Protein AF-A0A815R9X2-F1 (afdb_monomer_lite)

Secondary structure (DSSP, 8-state):
---TT-TTSIIIIIIIHHHHHHHHTGGG-S-HHHHHHHHHHHHHHHHHHHHHSSS--HHHHHHHHHHTHHHHHHS-STT-TTSSGGGS-HHHHHHHHHHHGGGTT-HHHHHHHHHHHHHHHHHHHHHHHHHHHHHHHHHHHHH----

Sequence (147 aa):
MRTRCGSNGYVTNFAHKYCEKYLAGRSSFYDTKWQNGVRVCLQRTMLSKLRTVNQPTCQQIRDWGFGSHFGCYMRPIPNSPEVNFCRLKGADIAEIGWMAKGAVFEKEVWSQFAKMIKECAGQYLQDVQQDFVQFLKKTMNSLNWPW

pLDDT: mean 89.54, std 9.46, range [47.03, 98.12]

Organism: Adineta ricciae (NCBI:txid249248)

Foldseek 3Di:
DDAPQPCPFCVNPPVVLLLVLLVVCCVQFPPSVLSVLLNVQLVVQLVVVPVPDDRDDSVVSNCSNLVSNLVCQCPSDPPCNCRHVLNGDPSNLVVLVVSCVVVPVVVSSVVSNVVRCVVNVVSVVVVVVVVVVVVVVVVVVVVPDDD

Structure (mmCIF, N/CA/C/O backbone):
data_AF-A0A815R9X2-F1
#
_entry.id   AF-A0A815R9X2-F1
#
loop_
_atom_site.group_PDB
_atom_site.id
_atom_site.type_symbol
_atom_site.label_atom_id
_atom_site.label_alt_id
_atom_site.label_comp_id
_atom_site.label_asym_id
_atom_site.label_entity_id
_atom_site.label_seq_id
_atom_site.pdbx_PDB_ins_code
_atom_site.Cartn_x
_atom_site.Cartn_y
_atom_site.Cartn_z
_atom_site.occupancy
_atom_site.B_iso_or_equiv
_atom_site.auth_seq_id
_atom_site.auth_comp_id
_atom_site.auth_asym_id
_atom_site.auth_atom_id
_atom_site.pdbx_PDB_model_num
ATOM 1 N N . MET A 1 1 ? -12.166 -11.587 10.118 1.00 47.19 1 MET A N 1
ATOM 2 C CA . MET A 1 1 ? -12.097 -10.717 11.318 1.00 47.19 1 MET A CA 1
ATOM 3 C C . MET A 1 1 ? -13.499 -10.197 11.609 1.00 47.19 1 MET A C 1
ATOM 5 O O . MET A 1 1 ? -14.020 -9.461 10.786 1.00 47.19 1 MET A O 1
ATOM 9 N N . ARG A 1 2 ? -14.128 -10.584 12.727 1.00 52.72 2 ARG A N 1
ATOM 10 C CA . ARG A 1 2 ? -15.355 -9.924 13.211 1.00 52.72 2 ARG A CA 1
ATOM 11 C C . ARG A 1 2 ? -14.927 -8.712 14.039 1.00 52.72 2 ARG A C 1
ATOM 13 O O . ARG A 1 2 ? -14.255 -8.889 15.048 1.00 52.72 2 ARG A O 1
ATOM 20 N N . THR A 1 3 ? -15.259 -7.501 13.601 1.00 62.38 3 THR A N 1
ATOM 21 C CA . THR A 1 3 ? -15.041 -6.270 14.379 1.00 62.38 3 THR A CA 1
ATOM 22 C C . THR A 1 3 ? -16.379 -5.761 14.910 1.00 62.38 3 THR A C 1
ATOM 24 O O . THR A 1 3 ? -17.422 -6.013 14.310 1.00 62.38 3 THR A O 1
ATOM 27 N N . ARG A 1 4 ? -16.373 -5.039 16.039 1.00 75.00 4 ARG A N 1
ATOM 28 C CA . ARG A 1 4 ? -17.594 -4.463 16.643 1.00 75.00 4 ARG A CA 1
ATOM 29 C C . ARG A 1 4 ? -18.173 -3.272 15.857 1.00 75.00 4 ARG A C 1
ATOM 31 O O . ARG A 1 4 ? -19.171 -2.704 16.269 1.00 75.00 4 ARG A O 1
ATOM 38 N N . CYS A 1 5 ? -17.571 -2.903 14.727 1.00 82.62 5 CYS A N 1
ATOM 39 C CA . CYS A 1 5 ? -17.879 -1.676 13.988 1.00 82.62 5 CYS A CA 1
ATOM 40 C C . CYS A 1 5 ? -19.003 -1.793 12.959 1.00 82.62 5 CYS A C 1
ATOM 42 O O . CYS A 1 5 ? -19.188 -0.889 12.146 1.00 82.62 5 CYS A O 1
ATOM 44 N N . GLY A 1 6 ? -19.742 -2.903 12.986 1.00 78.31 6 GLY A N 1
ATOM 45 C CA . GLY A 1 6 ? -20.849 -3.152 12.070 1.00 78.31 6 GLY A CA 1
ATOM 46 C C . GLY A 1 6 ? -20.423 -3.215 10.600 1.00 78.31 6 GLY A C 1
ATOM 47 O O . GLY A 1 6 ? -19.241 -3.355 10.263 1.00 78.31 6 GLY A O 1
ATOM 48 N N . SER A 1 7 ? -21.412 -3.121 9.712 1.00 79.00 7 SER A N 1
ATOM 49 C CA . SER A 1 7 ? -21.232 -3.177 8.256 1.00 79.00 7 SER A CA 1
ATOM 50 C C . SER A 1 7 ? -20.463 -1.981 7.695 1.00 79.00 7 SER A C 1
ATOM 52 O O . SER A 1 7 ? -19.753 -2.148 6.713 1.00 79.00 7 SER A O 1
ATOM 54 N N . ASN A 1 8 ? -20.540 -0.812 8.340 1.00 79.25 8 ASN A N 1
ATOM 55 C CA . ASN A 1 8 ? -19.872 0.422 7.904 1.00 79.25 8 ASN A CA 1
ATOM 56 C C . ASN A 1 8 ? -18.449 0.581 8.469 1.00 79.25 8 ASN A C 1
ATOM 58 O O . ASN A 1 8 ? -17.770 1.566 8.186 1.00 79.25 8 ASN A O 1
ATOM 62 N N . GLY A 1 9 ? -17.984 -0.372 9.280 1.00 85.88 9 GLY A N 1
ATOM 63 C CA . GLY A 1 9 ? -16.658 -0.324 9.882 1.00 85.88 9 GLY A CA 1
ATOM 64 C C . GLY A 1 9 ? -15.535 -0.427 8.850 1.00 85.88 9 GLY A C 1
ATOM 65 O O . GLY A 1 9 ? -15.654 -1.146 7.858 1.00 85.88 9 GLY A O 1
ATOM 66 N N . TYR A 1 10 ? -14.401 0.220 9.137 1.00 90.50 10 TYR A N 1
ATOM 67 C CA . TYR A 1 10 ? -13.213 0.223 8.273 1.00 90.50 10 TYR A CA 1
ATOM 68 C C . TYR A 1 10 ? -12.815 -1.181 7.790 1.00 90.50 10 TYR A C 1
ATOM 70 O O . TYR A 1 10 ? -12.589 -1.389 6.603 1.00 90.50 10 TYR A O 1
ATOM 78 N N . VAL A 1 11 ? -12.760 -2.169 8.689 1.00 88.38 11 VAL A N 1
ATOM 79 C CA . VAL A 1 11 ? -12.328 -3.528 8.320 1.00 88.38 11 VAL A CA 1
ATOM 80 C C . VAL A 1 11 ? -13.299 -4.185 7.338 1.00 88.38 11 VAL A C 1
ATOM 82 O O . VAL A 1 11 ? -12.858 -4.790 6.365 1.00 88.38 11 VAL A O 1
ATOM 85 N N . THR A 1 12 ? -14.603 -4.056 7.581 1.00 84.25 12 THR A N 1
ATOM 86 C CA . THR A 1 12 ? -15.644 -4.752 6.817 1.00 84.25 12 THR A CA 1
ATOM 87 C C . THR A 1 12 ? -15.928 -4.058 5.485 1.00 84.25 12 THR A C 1
ATOM 89 O O . THR A 1 12 ? -15.925 -4.711 4.446 1.00 84.25 12 THR A O 1
ATOM 92 N N . ASN A 1 13 ? -16.128 -2.737 5.498 1.00 86.38 13 ASN A N 1
ATOM 93 C CA . ASN A 1 13 ? -16.563 -1.979 4.321 1.00 86.38 13 ASN A CA 1
ATOM 94 C C . ASN A 1 13 ? -15.403 -1.565 3.406 1.00 86.38 13 ASN A C 1
ATOM 96 O O . ASN A 1 13 ? -15.548 -1.489 2.186 1.00 86.38 13 ASN A O 1
ATOM 100 N N . PHE A 1 14 ? -14.240 -1.285 4.001 1.00 90.62 14 PHE A N 1
ATOM 101 C CA . PHE A 1 14 ? -13.084 -0.774 3.277 1.00 90.62 14 PHE A CA 1
ATOM 102 C C . PHE A 1 14 ? -12.009 -1.854 3.125 1.00 90.62 14 PHE A C 1
ATOM 104 O O . PHE A 1 14 ? -11.796 -2.369 2.028 1.00 90.62 14 PHE A O 1
ATOM 111 N N . ALA A 1 15 ? -11.352 -2.250 4.216 1.00 91.19 15 ALA A N 1
ATOM 112 C CA . ALA A 1 15 ? -10.151 -3.080 4.148 1.00 91.19 15 ALA A CA 1
ATOM 113 C C . ALA A 1 15 ? -10.405 -4.437 3.477 1.00 91.19 15 ALA A C 1
ATOM 115 O O . ALA A 1 15 ? -9.615 -4.845 2.632 1.00 91.19 15 ALA A O 1
ATOM 116 N N . HIS A 1 16 ? -11.507 -5.120 3.807 1.00 90.88 16 HIS A N 1
ATOM 117 C CA . HIS A 1 16 ? -11.849 -6.400 3.189 1.00 90.88 16 HIS A CA 1
ATOM 118 C C . HIS A 1 16 ? -12.149 -6.247 1.693 1.00 90.88 16 HIS A C 1
ATOM 120 O O . HIS A 1 16 ? -11.510 -6.910 0.881 1.00 90.88 16 HIS A O 1
ATOM 126 N N . LYS A 1 17 ? -13.024 -5.304 1.318 1.00 91.00 17 LYS A N 1
ATOM 127 C CA . LYS A 1 17 ? -13.356 -4.996 -0.084 1.00 91.00 17 LYS A CA 1
ATOM 128 C C . LYS A 1 17 ? -12.108 -4.764 -0.938 1.00 91.00 17 LYS A C 1
ATOM 130 O O . LYS A 1 17 ? -11.999 -5.312 -2.032 1.00 91.00 17 LYS A O 1
ATOM 135 N N . TYR A 1 18 ? -11.171 -3.943 -0.462 1.00 91.75 18 TYR A N 1
ATOM 136 C CA . TYR A 1 18 ? -9.943 -3.667 -1.208 1.00 91.75 18 TYR A CA 1
ATOM 137 C C . TYR A 1 18 ? -8.955 -4.832 -1.151 1.00 91.75 18 TYR A C 1
ATOM 139 O O . TYR A 1 18 ? -8.330 -5.120 -2.163 1.00 91.75 18 TYR A O 1
ATOM 147 N N . CYS A 1 19 ? -8.865 -5.564 -0.039 1.00 92.88 19 CYS A N 1
ATOM 148 C CA . CYS A 1 19 ? -8.063 -6.786 0.035 1.00 92.88 19 CYS A CA 1
ATOM 149 C C . CYS A 1 19 ? -8.465 -7.793 -1.054 1.00 92.88 19 CYS A C 1
ATOM 151 O O . CYS A 1 19 ? -7.590 -8.287 -1.763 1.00 92.88 19 CYS A O 1
ATOM 153 N N . GLU A 1 20 ? -9.765 -8.036 -1.239 1.00 93.38 20 GLU A N 1
ATOM 154 C CA . GLU A 1 20 ? -10.266 -8.935 -2.287 1.00 93.38 20 GLU A CA 1
ATOM 155 C C . GLU A 1 20 ? -9.953 -8.414 -3.695 1.00 93.38 20 GLU A C 1
ATOM 157 O O . GLU A 1 20 ? -9.499 -9.175 -4.544 1.00 93.38 20 GLU A O 1
ATOM 162 N N . LYS A 1 21 ? -10.095 -7.104 -3.942 1.00 92.06 21 LYS A N 1
ATOM 163 C CA . LYS A 1 21 ? -9.700 -6.501 -5.228 1.00 92.06 21 LYS A CA 1
ATOM 164 C C . LYS A 1 21 ? -8.218 -6.705 -5.539 1.00 92.06 21 LYS A C 1
ATOM 166 O O . LYS A 1 21 ? -7.878 -7.102 -6.649 1.00 92.06 21 LYS A O 1
ATOM 171 N N . TYR A 1 22 ? -7.351 -6.456 -4.559 1.00 91.31 22 TYR A N 1
ATOM 172 C CA . TYR A 1 22 ? -5.912 -6.660 -4.711 1.00 91.31 22 TYR A CA 1
ATOM 173 C C . TYR A 1 22 ? -5.570 -8.139 -4.922 1.00 91.31 22 TYR A C 1
ATOM 175 O O . TYR A 1 22 ? -4.665 -8.445 -5.692 1.00 91.31 22 TYR A O 1
ATOM 183 N N . LEU A 1 23 ? -6.273 -9.065 -4.265 1.00 93.62 23 LEU A N 1
ATOM 184 C CA . LEU A 1 23 ? -6.103 -10.502 -4.497 1.00 93.62 23 LEU A CA 1
ATOM 185 C C . LEU A 1 23 ? -6.529 -10.902 -5.914 1.00 93.62 23 LEU A C 1
ATOM 187 O O . LEU A 1 23 ? -5.771 -11.593 -6.593 1.00 93.62 23 LEU A O 1
ATOM 191 N N . ALA A 1 24 ? -7.692 -10.433 -6.367 1.00 94.00 24 ALA A N 1
ATOM 192 C CA . ALA A 1 24 ? -8.230 -10.737 -7.690 1.00 94.00 24 ALA A CA 1
ATOM 193 C C . ALA A 1 24 ? -7.348 -10.186 -8.821 1.00 94.00 24 ALA A C 1
ATOM 195 O O . ALA A 1 24 ? -7.098 -10.882 -9.798 1.00 94.00 24 ALA A O 1
ATOM 196 N N . GLY A 1 25 ? -6.826 -8.967 -8.671 1.00 92.00 25 GLY A N 1
ATOM 197 C CA . GLY A 1 25 ? -5.898 -8.370 -9.631 1.00 92.00 25 GLY A CA 1
ATOM 198 C C . GLY A 1 25 ? -4.428 -8.652 -9.327 1.00 92.00 25 GLY A C 1
ATOM 199 O O . GLY A 1 25 ? -3.561 -7.926 -9.780 1.00 92.00 25 GLY A O 1
ATOM 200 N N . ARG A 1 26 ? -4.084 -9.681 -8.546 1.00 92.94 26 ARG A N 1
ATOM 201 C CA . ARG A 1 26 ? -2.671 -9.951 -8.226 1.00 92.94 26 ARG A CA 1
ATOM 202 C C . ARG A 1 26 ? -1.812 -10.163 -9.480 1.00 92.94 26 ARG A C 1
ATOM 204 O O . ARG A 1 26 ? -0.644 -9.796 -9.469 1.00 92.94 26 ARG A O 1
ATOM 211 N N . SER A 1 27 ? -2.369 -10.766 -10.528 1.00 93.81 27 SER A N 1
ATOM 212 C CA . SER A 1 27 ? -1.653 -11.073 -11.770 1.00 93.81 27 SER A CA 1
ATOM 213 C C . SER A 1 27 ? -1.430 -9.869 -12.690 1.00 93.81 27 SER A C 1
ATOM 215 O O . SER A 1 27 ? -0.653 -10.000 -13.628 1.00 93.81 27 SER A O 1
ATOM 217 N N . SER A 1 28 ? -2.086 -8.723 -12.458 1.00 93.56 28 SER A N 1
ATOM 218 C CA . SER A 1 28 ? -1.830 -7.493 -13.228 1.00 93.56 28 SER A CA 1
ATOM 219 C C . SER A 1 28 ? -0.599 -6.727 -12.737 1.00 93.56 28 SER A C 1
ATOM 221 O O . SER A 1 28 ? -0.114 -5.850 -13.446 1.00 93.56 28 SER A O 1
ATOM 223 N N . PHE A 1 29 ? -0.060 -7.082 -11.566 1.00 95.50 29 PHE A N 1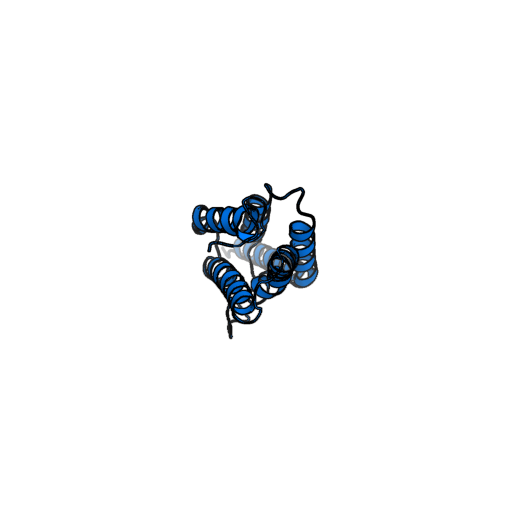
ATOM 224 C CA . PHE A 1 29 ? 1.160 -6.483 -11.033 1.00 95.50 29 PHE A CA 1
ATOM 225 C C . PHE A 1 29 ? 2.411 -7.145 -11.607 1.00 95.50 29 PHE A C 1
ATOM 227 O O . PHE A 1 29 ? 2.576 -8.365 -11.525 1.00 95.50 29 PHE A O 1
ATOM 234 N N . TYR A 1 30 ? 3.348 -6.325 -12.076 1.00 95.69 30 TYR A N 1
ATOM 235 C CA . TYR A 1 30 ? 4.715 -6.749 -12.351 1.00 95.69 30 TYR A CA 1
ATOM 236 C C . TYR A 1 30 ? 5.454 -7.061 -11.044 1.00 95.69 30 TYR A C 1
ATOM 238 O O . TYR A 1 30 ? 6.101 -8.104 -10.941 1.00 95.69 30 TYR A O 1
ATOM 246 N N . ASP A 1 31 ? 5.329 -6.206 -10.022 1.00 96.25 31 ASP A N 1
ATOM 247 C CA . ASP A 1 31 ? 5.921 -6.436 -8.701 1.00 96.25 31 ASP A CA 1
ATOM 248 C C . ASP A 1 31 ? 4.937 -7.110 -7.728 1.00 96.25 31 ASP A C 1
ATOM 250 O O . ASP A 1 31 ? 4.396 -6.530 -6.777 1.00 96.25 31 ASP A O 1
ATOM 254 N N . THR A 1 32 ? 4.712 -8.406 -7.952 1.00 96.44 32 THR A N 1
ATOM 255 C CA . THR A 1 32 ? 3.871 -9.207 -7.050 1.00 96.44 32 THR A CA 1
ATOM 256 C C . THR A 1 32 ? 4.492 -9.390 -5.659 1.00 96.44 32 THR A C 1
ATOM 258 O O . THR A 1 32 ? 3.759 -9.655 -4.699 1.00 96.44 32 THR A O 1
ATOM 261 N N . LYS A 1 33 ? 5.819 -9.246 -5.504 1.00 97.00 33 LYS A N 1
ATOM 262 C CA . LYS A 1 33 ? 6.501 -9.332 -4.200 1.00 97.00 33 LYS A CA 1
ATOM 263 C C . LYS A 1 33 ? 6.116 -8.130 -3.341 1.00 97.00 33 LYS A C 1
ATOM 265 O O . LYS A 1 33 ? 5.683 -8.322 -2.202 1.00 97.00 33 LYS A O 1
ATOM 270 N N . TRP A 1 34 ? 6.192 -6.924 -3.903 1.00 97.75 34 TRP A N 1
ATOM 271 C CA . TRP A 1 34 ? 5.746 -5.693 -3.259 1.00 97.75 34 TRP A CA 1
ATOM 272 C C . TRP A 1 34 ? 4.268 -5.771 -2.874 1.00 97.75 34 TRP A C 1
ATOM 274 O O . TRP A 1 34 ? 3.937 -5.597 -1.701 1.00 97.75 34 TRP A O 1
ATOM 284 N N . GLN A 1 35 ? 3.388 -6.143 -3.809 1.00 96.75 35 GLN A N 1
ATOM 285 C CA . GLN A 1 35 ? 1.943 -6.210 -3.558 1.00 96.75 35 GLN A CA 1
ATOM 286 C C . GLN A 1 35 ? 1.590 -7.151 -2.395 1.00 96.75 35 GLN A C 1
ATOM 288 O O . GLN A 1 35 ? 0.810 -6.797 -1.502 1.00 96.75 35 GLN A O 1
ATOM 293 N N . ASN A 1 36 ? 2.194 -8.344 -2.368 1.00 96.56 36 ASN A N 1
ATOM 294 C CA . ASN A 1 36 ? 1.957 -9.306 -1.294 1.00 96.56 36 ASN A CA 1
ATOM 295 C C . ASN A 1 36 ? 2.539 -8.810 0.033 1.00 96.56 36 ASN A C 1
ATOM 297 O O . ASN A 1 36 ? 1.897 -8.960 1.076 1.00 96.56 36 ASN A O 1
ATOM 301 N N . GLY A 1 37 ? 3.723 -8.195 -0.009 1.00 97.75 37 GLY A N 1
ATOM 302 C CA . GLY A 1 37 ? 4.355 -7.582 1.152 1.00 97.75 37 GLY A CA 1
ATOM 303 C C . GLY A 1 37 ? 3.476 -6.500 1.779 1.00 97.75 37 GLY A C 1
ATOM 304 O O . GLY A 1 37 ? 3.233 -6.537 2.984 1.00 97.75 37 GLY A O 1
ATOM 305 N N . VAL A 1 38 ? 2.917 -5.596 0.969 1.00 97.19 38 VAL A N 1
ATOM 306 C CA . VAL A 1 38 ? 1.993 -4.546 1.426 1.00 97.19 38 VAL A CA 1
ATOM 307 C C . VAL A 1 38 ? 0.782 -5.157 2.121 1.00 97.19 38 VAL A C 1
ATOM 309 O O . VAL A 1 38 ? 0.466 -4.777 3.250 1.00 97.19 38 VAL A O 1
ATOM 312 N N . ARG A 1 39 ? 0.126 -6.141 1.488 1.00 96.06 39 ARG A N 1
ATOM 313 C CA . ARG A 1 39 ? -1.060 -6.802 2.058 1.00 96.06 39 ARG A CA 1
ATOM 314 C C . ARG A 1 39 ? -0.755 -7.410 3.426 1.00 96.06 39 ARG A C 1
ATOM 316 O O . ARG A 1 39 ? -1.497 -7.184 4.382 1.00 96.06 39 ARG A O 1
ATOM 323 N N . VAL A 1 40 ? 0.349 -8.147 3.531 1.00 96.56 40 VAL A N 1
ATOM 324 C CA . VAL A 1 40 ? 0.772 -8.779 4.788 1.00 96.56 40 VAL A CA 1
ATOM 325 C C . VAL A 1 40 ? 1.144 -7.730 5.839 1.00 96.56 40 VAL A C 1
ATOM 327 O O . VAL A 1 40 ? 0.739 -7.864 6.994 1.00 96.56 40 VAL A O 1
ATOM 330 N N . CYS A 1 41 ? 1.865 -6.672 5.463 1.00 98.12 41 CYS A N 1
ATOM 331 C CA . CYS A 1 41 ? 2.236 -5.583 6.367 1.00 98.12 41 CYS A CA 1
ATOM 332 C C . CYS A 1 41 ? 1.005 -4.889 6.968 1.00 98.12 41 CYS A C 1
ATOM 334 O O . CYS A 1 41 ? 0.929 -4.721 8.190 1.00 98.12 41 CYS A O 1
ATOM 336 N N . LEU A 1 42 ? 0.012 -4.550 6.138 1.00 96.38 42 LEU A N 1
ATOM 337 C CA . LEU A 1 42 ? -1.232 -3.911 6.579 1.00 96.38 42 LEU A CA 1
ATOM 338 C C . LEU A 1 42 ? -1.995 -4.807 7.564 1.00 96.38 42 LEU A C 1
ATOM 340 O O . LEU A 1 42 ? -2.399 -4.363 8.641 1.00 96.38 42 LEU A O 1
ATOM 344 N N . GLN A 1 43 ? -2.140 -6.095 7.231 1.00 94.81 43 GLN A N 1
ATOM 345 C CA . GLN A 1 43 ? -2.809 -7.076 8.089 1.00 94.81 43 GLN A CA 1
ATOM 346 C C . GLN A 1 43 ? -2.094 -7.244 9.435 1.00 94.81 43 GLN A C 1
ATOM 348 O O . GLN A 1 43 ? -2.743 -7.235 10.482 1.00 94.81 43 GLN A O 1
ATOM 353 N N . ARG A 1 44 ? -0.760 -7.362 9.428 1.00 96.00 44 ARG A N 1
ATOM 354 C CA . ARG A 1 44 ? 0.050 -7.505 10.648 1.00 96.00 44 ARG A CA 1
ATOM 355 C C . ARG A 1 44 ? -0.007 -6.259 11.523 1.00 96.00 44 ARG A C 1
ATOM 357 O O . ARG A 1 44 ? -0.167 -6.392 12.733 1.00 96.00 44 ARG A O 1
ATOM 364 N N . THR A 1 45 ? 0.075 -5.072 10.925 1.00 94.88 45 THR A N 1
ATOM 365 C CA . THR A 1 45 ? -0.020 -3.801 11.657 1.00 94.88 45 THR A CA 1
ATOM 366 C C . THR A 1 45 ? -1.364 -3.684 12.367 1.00 94.88 45 THR A C 1
ATOM 368 O O . THR A 1 45 ? -1.406 -3.410 13.567 1.00 94.88 45 THR A O 1
ATOM 371 N N . MET A 1 46 ? -2.460 -3.985 11.663 1.00 92.94 46 MET A N 1
ATOM 372 C CA . MET A 1 46 ? -3.799 -3.993 12.253 1.00 92.94 46 MET A CA 1
ATOM 373 C C . MET A 1 46 ? -3.927 -5.034 13.372 1.00 92.94 46 MET A C 1
ATOM 375 O O . MET A 1 46 ? -4.388 -4.720 14.467 1.00 92.94 46 MET A O 1
ATOM 379 N N . LEU A 1 47 ? -3.490 -6.272 13.122 1.00 92.56 47 LEU A N 1
ATOM 380 C CA . LEU A 1 47 ? -3.566 -7.355 14.104 1.00 92.56 47 LEU A CA 1
ATOM 381 C C . LEU A 1 47 ? -2.762 -7.041 15.371 1.00 92.56 47 LEU A C 1
ATOM 383 O O . LEU A 1 47 ? -3.220 -7.349 16.467 1.00 92.56 47 LEU A O 1
ATOM 387 N N . SER A 1 48 ? -1.593 -6.413 15.227 1.00 94.19 48 SER A N 1
ATOM 388 C CA . SER A 1 48 ? -0.777 -5.955 16.353 1.00 94.19 48 SER A CA 1
ATOM 389 C C . SER A 1 48 ? -1.558 -4.976 17.235 1.00 94.19 48 SER A C 1
ATOM 391 O O . SER A 1 48 ? -1.704 -5.216 18.431 1.00 94.19 48 SER A O 1
ATOM 393 N N . LYS A 1 49 ? -2.171 -3.941 16.643 1.00 93.44 49 LYS A N 1
ATOM 394 C CA . LYS A 1 49 ? -2.971 -2.954 17.387 1.00 93.44 49 LYS A CA 1
ATOM 395 C C . LYS A 1 49 ? -4.195 -3.564 18.071 1.00 93.44 49 LYS A C 1
ATOM 397 O O . LYS A 1 49 ? -4.469 -3.257 19.227 1.00 93.44 49 LYS A O 1
ATOM 402 N N . LEU A 1 50 ? -4.903 -4.460 17.384 1.00 89.81 50 LEU A N 1
ATOM 403 C CA . LEU A 1 50 ? -6.081 -5.138 17.934 1.00 89.81 50 LEU A CA 1
ATOM 404 C C . LEU A 1 50 ? -5.751 -6.088 19.096 1.00 89.81 50 LEU A C 1
ATOM 406 O O . LEU A 1 50 ? -6.637 -6.400 19.884 1.00 89.81 50 LEU A O 1
ATOM 410 N N . ARG A 1 51 ? -4.505 -6.568 19.197 1.00 90.94 51 ARG A N 1
ATOM 411 C CA . ARG A 1 51 ? -4.052 -7.418 20.308 1.00 90.94 51 ARG A CA 1
ATOM 412 C C . ARG A 1 51 ? -3.612 -6.618 21.528 1.00 90.94 51 ARG A C 1
ATOM 414 O O . ARG A 1 51 ? -3.717 -7.127 22.636 1.00 90.94 51 ARG A O 1
ATOM 421 N N . THR A 1 52 ? -3.093 -5.408 21.331 1.00 91.25 52 THR A N 1
ATOM 422 C CA . THR A 1 52 ? -2.540 -4.596 22.425 1.00 91.25 52 THR A CA 1
ATOM 423 C C . THR A 1 52 ? -3.555 -3.653 23.053 1.00 91.25 52 THR A C 1
ATOM 425 O O . THR A 1 52 ? -3.377 -3.247 24.197 1.00 91.25 52 THR A O 1
ATOM 428 N N . VAL A 1 53 ? -4.615 -3.293 22.330 1.00 90.06 53 VAL A N 1
ATOM 429 C CA . VAL A 1 53 ? -5.646 -2.378 22.823 1.00 90.06 53 VAL A CA 1
ATOM 430 C C . VAL A 1 53 ? -6.925 -3.152 23.097 1.00 90.06 53 VAL A C 1
ATOM 432 O O . VAL A 1 53 ? -7.505 -3.755 22.195 1.00 90.06 53 VAL A O 1
ATOM 435 N N . ASN A 1 54 ? -7.387 -3.109 24.345 1.00 87.69 54 ASN A N 1
ATOM 436 C CA . ASN A 1 54 ? -8.655 -3.715 24.724 1.00 87.69 54 ASN A CA 1
ATOM 437 C C . ASN A 1 54 ? -9.825 -2.857 24.212 1.00 87.69 54 ASN A C 1
ATOM 439 O O . ASN A 1 54 ? -9.867 -1.659 24.466 1.00 87.69 54 ASN A O 1
ATOM 443 N N . GLN A 1 55 ? -10.773 -3.481 23.507 1.00 87.12 55 GLN A N 1
ATOM 444 C CA . GLN A 1 55 ? -12.005 -2.859 22.988 1.00 87.12 55 GLN A CA 1
ATOM 445 C C . GLN A 1 55 ? -11.808 -1.508 22.258 1.00 87.12 55 GLN A C 1
ATOM 447 O O . GLN A 1 55 ? -12.399 -0.503 22.653 1.00 87.12 55 GLN A O 1
ATOM 452 N N . PRO A 1 56 ? -11.019 -1.460 21.169 1.00 90.94 56 PRO A N 1
ATOM 453 C CA . PRO A 1 56 ? -10.801 -0.218 20.442 1.00 90.94 56 PRO A CA 1
ATOM 454 C C . PRO A 1 56 ? -12.075 0.306 19.782 1.00 90.94 56 PRO A C 1
ATOM 456 O O . PRO A 1 56 ? -12.910 -0.463 19.292 1.00 90.94 56 PRO A O 1
ATOM 459 N N . THR A 1 57 ? -12.194 1.630 19.723 1.00 92.44 57 THR A N 1
ATOM 460 C CA . THR A 1 57 ? -13.283 2.300 19.015 1.00 92.44 57 THR A CA 1
ATOM 461 C C . THR A 1 57 ? -13.139 2.120 17.506 1.00 92.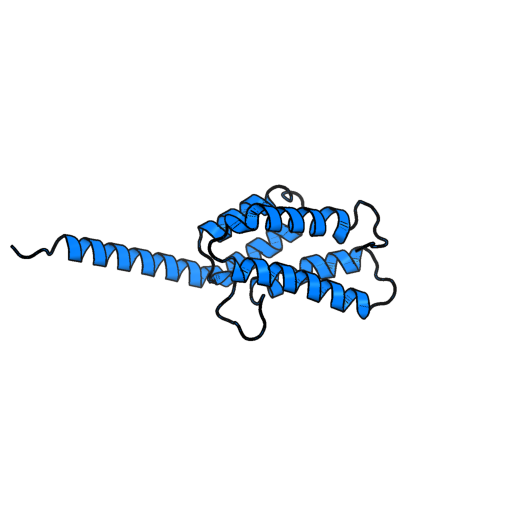44 57 THR A C 1
ATOM 463 O O . THR A 1 57 ? -12.061 1.853 16.966 1.00 92.44 57 THR A O 1
ATOM 466 N N . CYS A 1 58 ? -14.237 2.312 16.783 1.00 92.00 58 CYS A N 1
ATOM 467 C CA . CYS A 1 58 ? -14.222 2.215 15.328 1.00 92.00 58 CYS A CA 1
ATOM 468 C C . CYS A 1 58 ? -13.370 3.289 14.666 1.00 92.00 58 CYS A C 1
ATOM 470 O O . CYS A 1 58 ? -12.738 3.012 13.647 1.00 92.00 58 CYS A O 1
ATOM 472 N N . GLN A 1 59 ? -13.295 4.468 15.284 1.00 92.25 59 GLN A N 1
ATOM 473 C CA . GLN A 1 59 ? -12.395 5.520 14.842 1.00 92.25 59 GLN A CA 1
ATOM 474 C C . GLN A 1 59 ? -10.933 5.098 15.015 1.00 92.25 59 GLN A C 1
ATOM 476 O O . GLN A 1 59 ? -10.176 5.179 14.058 1.00 92.25 59 GLN A O 1
ATOM 481 N N . GLN A 1 60 ? -10.554 4.527 16.166 1.00 93.88 60 GLN A N 1
ATOM 482 C CA . GLN A 1 60 ? -9.190 4.027 16.378 1.00 93.88 60 GLN A CA 1
ATOM 483 C C . GLN A 1 60 ? -8.799 2.965 15.346 1.00 93.88 60 GLN A C 1
ATOM 485 O O . GLN A 1 60 ? -7.719 3.033 14.766 1.00 93.88 60 GLN A O 1
ATOM 490 N N . ILE A 1 61 ? -9.690 2.008 15.065 1.00 93.56 61 ILE A N 1
ATOM 491 C CA . ILE A 1 61 ? -9.457 0.994 14.027 1.00 93.56 61 ILE A CA 1
ATOM 492 C C . ILE A 1 61 ? -9.269 1.656 12.657 1.00 93.56 61 ILE A C 1
ATOM 494 O O . ILE A 1 61 ? -8.368 1.274 11.910 1.00 93.56 61 ILE A O 1
ATOM 498 N N . ARG A 1 62 ? -10.100 2.646 12.319 1.00 93.62 62 ARG A N 1
ATOM 499 C CA . ARG A 1 62 ? -9.993 3.380 11.055 1.00 93.62 62 ARG A CA 1
ATOM 500 C C . ARG A 1 62 ? -8.660 4.127 10.954 1.00 93.62 62 ARG A C 1
ATOM 502 O O . ARG A 1 62 ? -7.975 3.997 9.940 1.00 93.62 62 ARG A O 1
ATOM 509 N N . ASP A 1 63 ? -8.265 4.825 12.012 1.00 94.31 63 ASP A N 1
ATOM 510 C CA . ASP A 1 63 ? -7.030 5.610 12.069 1.00 94.31 63 ASP A CA 1
ATOM 511 C C . ASP A 1 63 ? -5.789 4.721 11.972 1.00 94.31 63 ASP A C 1
ATOM 513 O O . ASP A 1 63 ? -4.859 5.029 11.228 1.00 94.31 63 ASP A O 1
ATOM 517 N N . TRP A 1 64 ? -5.775 3.572 12.654 1.00 94.62 64 TRP A N 1
ATOM 518 C CA . TRP A 1 64 ? -4.687 2.597 12.521 1.00 94.62 64 TRP A CA 1
ATOM 519 C C . TRP A 1 64 ? -4.607 2.018 11.114 1.00 94.62 64 TRP A C 1
ATOM 521 O O . TRP A 1 64 ? -3.513 1.832 10.581 1.00 94.62 64 TRP A O 1
ATOM 531 N N . GLY A 1 65 ? -5.765 1.746 10.512 1.00 93.50 65 GLY A N 1
ATOM 532 C CA . GLY A 1 65 ? -5.875 1.265 9.147 1.00 93.50 65 GLY A CA 1
ATOM 533 C C . GLY A 1 65 ? -5.230 2.231 8.164 1.00 93.50 65 GLY A C 1
ATOM 534 O O . GLY A 1 65 ? -4.204 1.909 7.561 1.00 93.50 65 GLY A O 1
ATOM 535 N N . PHE A 1 66 ? -5.776 3.439 8.046 1.00 94.31 66 PHE A N 1
ATOM 536 C CA . PHE A 1 66 ? -5.254 4.442 7.117 1.00 94.31 66 PHE A CA 1
ATOM 537 C C . PHE A 1 66 ? -3.835 4.897 7.467 1.00 94.31 66 PHE A C 1
ATOM 539 O O . PHE A 1 66 ? -2.994 4.982 6.574 1.00 94.31 66 PHE A O 1
ATOM 546 N N . GLY A 1 67 ? -3.522 5.078 8.752 1.00 95.19 67 GLY A N 1
ATOM 547 C CA . GLY A 1 67 ? -2.194 5.486 9.214 1.00 95.19 67 GLY A CA 1
ATOM 548 C C . GLY A 1 67 ? -1.078 4.484 8.898 1.00 95.19 67 GLY A C 1
ATOM 549 O O . GLY A 1 67 ? 0.084 4.874 8.806 1.00 95.19 67 GLY A O 1
ATOM 550 N N . SER A 1 68 ? -1.407 3.206 8.683 1.00 95.81 68 SER A N 1
ATOM 551 C CA . SER A 1 68 ? -0.424 2.175 8.323 1.00 95.81 68 SER A CA 1
ATOM 552 C C . SER A 1 68 ? -0.030 2.154 6.840 1.00 95.81 68 SER A C 1
ATOM 554 O O . SER A 1 68 ? 1.006 1.578 6.506 1.00 95.81 68 SER A O 1
ATOM 556 N N . HIS A 1 69 ? -0.807 2.788 5.950 1.00 95.25 69 HIS A N 1
ATOM 557 C CA . HIS A 1 69 ? -0.624 2.649 4.499 1.00 95.25 69 HIS A CA 1
ATOM 558 C C . HIS A 1 69 ? 0.729 3.157 4.029 1.00 95.25 69 HIS A C 1
ATOM 560 O O . HIS A 1 69 ? 1.489 2.376 3.463 1.00 95.25 69 HIS A O 1
ATOM 566 N N . PHE A 1 70 ? 1.068 4.419 4.311 1.00 95.94 70 PHE A N 1
ATOM 567 C CA . PHE A 1 70 ? 2.353 4.983 3.898 1.00 95.94 70 PHE A CA 1
ATOM 568 C C . PHE A 1 70 ? 3.535 4.106 4.336 1.00 95.94 70 PHE A C 1
ATOM 570 O O . PHE A 1 70 ? 4.377 3.746 3.521 1.00 95.94 70 PHE A O 1
ATOM 577 N N . GLY A 1 71 ? 3.571 3.688 5.606 1.00 96.75 71 GLY A N 1
ATOM 578 C CA . GLY A 1 71 ? 4.642 2.827 6.113 1.00 96.75 71 GLY A CA 1
ATOM 579 C C . GLY A 1 71 ? 4.723 1.490 5.373 1.00 96.75 71 GLY A C 1
ATOM 580 O O . GLY A 1 71 ? 5.799 1.107 4.919 1.00 96.75 71 GLY A O 1
ATOM 581 N N . CYS A 1 72 ? 3.587 0.813 5.197 1.00 97.81 72 CYS A N 1
ATOM 582 C CA . CYS A 1 72 ? 3.544 -0.487 4.536 1.00 97.81 72 CYS A CA 1
ATOM 583 C C . CYS A 1 72 ? 3.810 -0.430 3.032 1.00 97.81 72 CYS A C 1
ATOM 585 O O . CYS A 1 72 ? 4.347 -1.387 2.498 1.00 97.81 72 CYS A O 1
ATOM 587 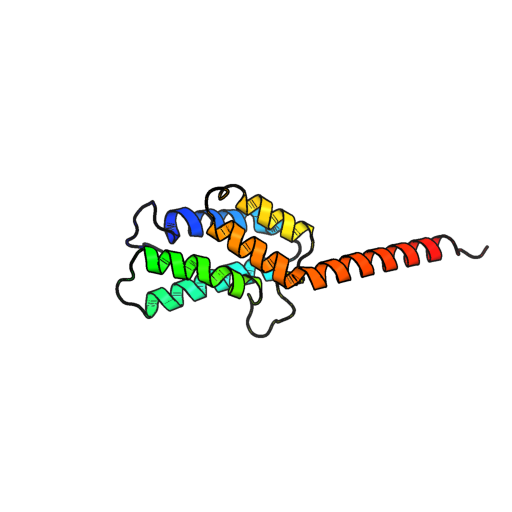N N . TYR A 1 73 ? 3.473 0.655 2.341 1.00 97.00 73 TYR A N 1
ATOM 588 C CA . TYR A 1 73 ? 3.764 0.808 0.913 1.00 97.00 73 TYR A CA 1
ATOM 589 C C . TYR A 1 73 ? 5.238 1.143 0.668 1.00 97.00 73 TYR A C 1
ATOM 591 O O . TYR A 1 73 ? 5.841 0.654 -0.290 1.00 97.00 73 TYR A O 1
ATOM 599 N N . MET A 1 74 ? 5.832 1.943 1.555 1.00 97.25 74 MET A N 1
ATOM 600 C CA . MET A 1 74 ? 7.236 2.339 1.455 1.00 97.25 74 MET A CA 1
ATOM 601 C C . MET A 1 74 ? 8.190 1.258 1.972 1.00 97.25 74 MET A C 1
ATOM 603 O O . MET A 1 74 ? 9.315 1.174 1.500 1.00 97.25 74 MET A O 1
ATOM 607 N N . ARG A 1 75 ? 7.778 0.441 2.950 1.00 97.38 75 ARG A N 1
ATOM 608 C CA . ARG A 1 75 ? 8.593 -0.636 3.545 1.00 97.38 75 ARG A CA 1
ATOM 609 C C . ARG A 1 75 ? 7.737 -1.870 3.891 1.00 97.38 75 ARG A C 1
ATOM 611 O O . ARG A 1 75 ? 7.566 -2.193 5.067 1.00 97.38 75 ARG A O 1
ATOM 618 N N . PRO A 1 76 ? 7.183 -2.566 2.884 1.00 97.69 76 PRO A N 1
ATOM 619 C CA . PRO A 1 76 ? 6.291 -3.711 3.079 1.00 97.69 76 PRO A CA 1
ATOM 620 C C . PRO A 1 76 ? 6.955 -4.938 3.706 1.00 97.69 76 PRO A C 1
ATOM 622 O O . PRO A 1 76 ? 6.291 -5.719 4.388 1.00 97.69 76 PRO A O 1
ATOM 625 N N . ILE A 1 77 ? 8.247 -5.146 3.444 1.00 97.75 77 ILE A N 1
ATOM 626 C CA . ILE A 1 77 ? 8.972 -6.355 3.834 1.00 97.75 77 ILE A CA 1
ATOM 627 C C . ILE A 1 77 ? 10.163 -5.957 4.718 1.00 97.75 77 ILE A C 1
ATOM 629 O O . ILE A 1 77 ? 11.006 -5.168 4.284 1.00 97.75 77 ILE A O 1
ATOM 633 N N . PRO A 1 78 ? 10.260 -6.481 5.955 1.00 94.94 78 PRO A N 1
ATOM 634 C CA . PRO A 1 78 ? 11.419 -6.252 6.811 1.00 94.94 78 PRO A CA 1
ATOM 635 C C . PRO A 1 78 ? 12.716 -6.694 6.131 1.00 94.94 78 PRO A C 1
ATOM 637 O O . PRO A 1 78 ? 12.759 -7.766 5.534 1.00 94.94 78 PRO A O 1
ATOM 640 N N . ASN A 1 79 ? 13.774 -5.892 6.267 1.00 95.50 79 ASN A N 1
ATOM 641 C CA . ASN A 1 79 ? 15.106 -6.168 5.708 1.00 95.50 79 ASN A CA 1
ATOM 642 C C . ASN A 1 79 ? 15.148 -6.301 4.170 1.00 95.50 79 ASN A C 1
ATOM 644 O O . ASN A 1 79 ? 16.069 -6.910 3.634 1.00 95.50 79 ASN A O 1
ATOM 648 N N . SER A 1 80 ? 14.176 -5.728 3.455 1.00 96.38 80 SER A N 1
ATOM 649 C CA . SER A 1 80 ? 14.157 -5.668 1.985 1.00 96.38 80 SER A CA 1
ATOM 650 C C . SER A 1 80 ? 13.882 -4.235 1.502 1.00 96.38 80 SER A C 1
ATOM 652 O O . SER A 1 80 ? 12.784 -3.950 1.017 1.00 96.38 80 SER A O 1
ATOM 654 N N . PRO A 1 81 ? 14.830 -3.292 1.691 1.00 94.44 81 PRO A N 1
ATOM 655 C CA . PRO A 1 81 ? 14.643 -1.880 1.338 1.00 94.44 81 PRO A CA 1
ATOM 656 C C . PRO A 1 81 ? 14.421 -1.647 -0.164 1.00 94.44 81 PRO A C 1
ATOM 658 O O . PRO A 1 81 ? 13.854 -0.627 -0.551 1.00 94.44 81 PRO A O 1
ATOM 661 N N . GLU A 1 82 ? 14.839 -2.582 -1.014 1.00 94.69 82 GLU A N 1
ATOM 662 C CA . GLU A 1 82 ? 14.631 -2.557 -2.459 1.00 94.69 82 GLU A CA 1
ATOM 663 C C . GLU A 1 82 ? 13.166 -2.770 -2.866 1.00 94.69 82 GLU A C 1
ATOM 665 O O . GLU A 1 82 ? 12.763 -2.336 -3.941 1.00 94.69 82 GLU A O 1
ATOM 670 N N . VAL A 1 83 ? 12.354 -3.390 -2.003 1.00 97.00 83 VAL A N 1
ATOM 671 C CA . VAL A 1 83 ? 10.926 -3.619 -2.254 1.00 97.00 83 VAL A CA 1
ATOM 672 C C . VAL A 1 83 ? 10.137 -2.461 -1.658 1.00 97.00 83 VAL A C 1
ATOM 674 O O . VAL A 1 83 ? 9.773 -2.493 -0.485 1.00 97.00 83 VAL A O 1
ATOM 677 N N . ASN A 1 84 ? 9.868 -1.427 -2.452 1.00 97.06 84 ASN A N 1
ATOM 678 C CA . ASN A 1 84 ? 9.137 -0.241 -2.007 1.00 97.06 84 ASN A CA 1
ATOM 679 C C . ASN A 1 84 ? 8.357 0.425 -3.148 1.00 97.06 84 ASN A C 1
ATOM 681 O O . ASN A 1 84 ? 8.643 0.208 -4.322 1.00 97.06 84 ASN A O 1
ATOM 685 N N . PHE A 1 85 ? 7.397 1.280 -2.790 1.00 96.75 85 PHE A N 1
ATOM 686 C CA . PHE A 1 85 ? 6.532 1.968 -3.750 1.00 96.75 85 PHE A CA 1
ATOM 687 C C . PHE A 1 85 ? 7.297 2.821 -4.783 1.00 96.75 85 PHE A C 1
ATOM 689 O O . PHE A 1 85 ? 6.890 2.882 -5.942 1.00 96.75 85 PHE A O 1
ATOM 696 N N . CYS A 1 86 ? 8.428 3.437 -4.418 1.00 95.81 86 CYS A N 1
ATOM 697 C CA . CYS A 1 86 ? 9.214 4.242 -5.361 1.00 95.81 86 CYS A CA 1
ATOM 698 C C . CYS A 1 86 ? 9.876 3.401 -6.457 1.00 95.81 86 CYS A C 1
ATOM 700 O O . CYS A 1 86 ? 10.235 3.937 -7.496 1.00 95.81 86 CYS A O 1
ATOM 702 N N . ARG A 1 87 ? 10.062 2.095 -6.235 1.00 94.88 87 ARG A N 1
ATOM 703 C CA . ARG A 1 87 ? 10.676 1.160 -7.194 1.00 94.88 87 ARG A CA 1
ATOM 704 C C . ARG A 1 87 ? 9.653 0.481 -8.107 1.00 94.88 87 ARG A C 1
ATOM 706 O O . ARG A 1 87 ? 10.038 -0.316 -8.959 1.00 94.88 87 ARG A O 1
ATOM 713 N N . LEU A 1 88 ? 8.366 0.780 -7.931 1.00 94.06 88 LEU A N 1
ATOM 714 C CA . LEU A 1 88 ? 7.319 0.236 -8.781 1.00 94.06 88 LEU A CA 1
ATOM 715 C C . LEU A 1 88 ? 7.401 0.793 -10.194 1.00 94.06 88 LEU A C 1
ATOM 717 O O . LEU A 1 88 ? 7.650 1.978 -10.411 1.00 94.06 88 LEU A O 1
ATOM 721 N N . LYS A 1 89 ? 7.080 -0.066 -11.160 1.00 91.62 89 LYS A N 1
ATOM 722 C CA . LYS A 1 89 ? 6.862 0.363 -12.540 1.00 91.62 89 LYS A CA 1
ATOM 723 C C . LYS A 1 89 ? 5.626 1.256 -12.611 1.00 91.62 89 LYS A C 1
ATOM 725 O O . LYS A 1 89 ? 4.648 1.026 -11.900 1.00 91.62 89 LYS A O 1
ATOM 730 N N . GLY A 1 90 ? 5.615 2.201 -13.552 1.00 90.56 90 GLY A N 1
ATOM 731 C CA . GLY A 1 90 ? 4.460 3.081 -13.776 1.00 90.56 90 GLY A CA 1
ATOM 732 C C . GLY A 1 90 ? 3.140 2.325 -13.990 1.00 90.56 90 GLY A C 1
ATOM 733 O O . GLY A 1 90 ? 2.098 2.769 -13.518 1.00 90.56 90 GLY A O 1
ATOM 734 N N . ALA A 1 91 ? 3.187 1.145 -14.618 1.00 92.69 91 ALA A N 1
ATOM 735 C CA . ALA A 1 91 ? 2.020 0.279 -14.787 1.00 92.69 91 ALA A CA 1
ATOM 736 C C . ALA A 1 91 ? 1.446 -0.240 -13.453 1.00 92.69 91 ALA A C 1
ATOM 738 O O . ALA A 1 91 ? 0.233 -0.215 -13.272 1.00 92.69 91 ALA A O 1
ATOM 739 N N . ASP A 1 92 ? 2.294 -0.627 -12.493 1.00 94.88 92 ASP A N 1
ATOM 740 C CA . ASP A 1 92 ? 1.842 -1.061 -11.161 1.00 94.88 92 ASP A CA 1
ATOM 741 C C . ASP A 1 92 ? 1.230 0.112 -10.380 1.00 94.88 92 ASP A C 1
ATOM 743 O O . ASP A 1 92 ? 0.233 -0.048 -9.676 1.00 94.88 92 ASP A O 1
ATOM 747 N N . ILE A 1 93 ? 1.785 1.320 -10.536 1.00 93.38 93 ILE A N 1
ATOM 748 C CA . ILE A 1 93 ? 1.238 2.548 -9.936 1.00 93.38 93 ILE A CA 1
ATOM 749 C C . ILE A 1 93 ? -0.143 2.874 -10.523 1.00 93.38 93 ILE A C 1
ATOM 751 O O . ILE A 1 93 ? -1.068 3.218 -9.781 1.00 93.38 93 ILE A O 1
ATOM 755 N N . ALA A 1 94 ? -0.302 2.739 -11.842 1.00 92.69 94 ALA A N 1
ATOM 756 C CA . ALA A 1 94 ? -1.585 2.917 -12.512 1.00 92.69 94 ALA A CA 1
ATOM 757 C C . ALA A 1 94 ? -2.616 1.880 -12.038 1.00 92.69 94 ALA A C 1
ATOM 759 O O . ALA A 1 94 ? -3.760 2.243 -11.757 1.00 92.69 94 ALA A O 1
ATOM 760 N N . GLU A 1 95 ? -2.201 0.624 -11.863 1.00 94.31 95 GLU A N 1
ATOM 761 C CA . GLU A 1 95 ? -3.060 -0.448 -11.359 1.00 94.31 95 GLU A CA 1
ATOM 762 C C . GLU A 1 95 ? -3.542 -0.170 -9.926 1.00 94.31 95 GLU A C 1
ATOM 764 O O . GLU A 1 95 ? -4.726 -0.328 -9.622 1.00 94.31 95 GLU A O 1
ATOM 769 N N . ILE A 1 96 ? -2.670 0.343 -9.049 1.00 93.00 96 ILE A N 1
ATOM 770 C CA . ILE A 1 96 ? -3.046 0.793 -7.696 1.00 93.00 96 ILE A CA 1
ATOM 771 C C . ILE A 1 96 ? -4.139 1.866 -7.765 1.00 93.00 96 ILE A C 1
ATOM 773 O O . ILE A 1 96 ? -5.166 1.747 -7.090 1.00 93.00 96 ILE A O 1
ATOM 777 N N . GLY A 1 97 ? -3.945 2.892 -8.599 1.00 91.06 97 GLY A N 1
ATOM 778 C CA . GLY A 1 97 ? -4.934 3.954 -8.801 1.00 91.06 97 GLY A CA 1
ATOM 779 C C . GLY A 1 97 ? -6.262 3.417 -9.346 1.00 91.06 97 GLY A C 1
ATOM 780 O O . GLY A 1 97 ? -7.336 3.771 -8.852 1.00 91.06 97 GLY A O 1
ATOM 781 N N . TRP A 1 98 ? -6.199 2.497 -10.309 1.00 91.00 98 TRP A N 1
ATOM 782 C CA . TRP A 1 98 ? -7.369 1.837 -10.884 1.00 91.00 98 TRP A CA 1
ATOM 783 C C . TRP A 1 98 ? -8.148 1.023 -9.849 1.00 91.00 98 TRP A C 1
ATOM 785 O O . TRP A 1 98 ? -9.374 1.140 -9.762 1.00 91.00 98 TRP A O 1
ATOM 795 N N . MET A 1 99 ? -7.464 0.242 -9.011 1.00 88.75 99 MET A N 1
ATOM 796 C CA . MET A 1 99 ? -8.104 -0.514 -7.934 1.00 88.75 99 MET A CA 1
ATOM 797 C C . MET A 1 99 ? -8.758 0.417 -6.907 1.00 88.75 99 MET A C 1
ATOM 799 O O . MET A 1 99 ? -9.884 0.149 -6.460 1.00 88.75 99 MET A O 1
ATOM 803 N N . ALA A 1 100 ? -8.092 1.533 -6.590 1.00 87.12 100 ALA A N 1
ATOM 804 C CA . ALA A 1 100 ? -8.541 2.556 -5.652 1.00 87.12 100 ALA A CA 1
ATOM 805 C C . ALA A 1 100 ? -9.703 3.422 -6.172 1.00 87.12 100 ALA A C 1
ATOM 807 O O . ALA A 1 100 ? -10.397 4.027 -5.356 1.00 87.12 100 ALA A O 1
ATOM 808 N N . LYS A 1 101 ? -10.014 3.423 -7.478 1.00 84.12 101 LYS A N 1
ATOM 809 C CA . LYS A 1 101 ? -11.050 4.292 -8.081 1.00 84.12 101 LYS A CA 1
ATOM 810 C C . LYS A 1 101 ? -12.426 4.227 -7.409 1.00 84.12 101 LYS A C 1
ATOM 812 O O . LYS A 1 101 ? -13.175 5.186 -7.425 1.00 84.12 101 LYS A O 1
ATOM 817 N N . GLY A 1 102 ? -12.781 3.104 -6.783 1.00 80.75 102 GLY A N 1
ATOM 818 C CA . GLY A 1 102 ? -14.043 2.979 -6.039 1.00 80.75 102 GLY A CA 1
ATOM 819 C C . GLY A 1 102 ? -14.088 3.742 -4.705 1.00 80.75 102 GLY A C 1
ATOM 820 O O . GLY A 1 102 ? -15.118 3.703 -4.041 1.00 80.75 102 GLY A O 1
ATOM 821 N N . ALA A 1 103 ? -12.978 4.364 -4.294 1.00 83.31 103 ALA A N 1
ATOM 822 C CA . ALA A 1 103 ? -12.802 5.119 -3.051 1.00 83.31 103 ALA A CA 1
ATOM 823 C C . ALA A 1 103 ? -12.619 6.622 -3.330 1.00 83.31 103 ALA A C 1
ATOM 825 O O . ALA A 1 103 ? -11.962 7.319 -2.565 1.00 83.31 103 ALA A O 1
ATOM 826 N N . VAL A 1 104 ? -13.188 7.147 -4.424 1.00 67.75 104 VAL A N 1
ATOM 827 C CA . VAL A 1 104 ? -13.104 8.580 -4.785 1.00 67.75 104 VAL A CA 1
ATOM 828 C C . VAL A 1 104 ? -13.514 9.502 -3.626 1.00 67.75 104 VAL A C 1
ATOM 830 O O . VAL A 1 104 ? -12.920 10.560 -3.453 1.00 67.75 104 VAL A O 1
ATOM 833 N N . PHE A 1 105 ? -14.461 9.077 -2.786 1.00 74.94 105 PHE A N 1
ATOM 834 C CA . PHE A 1 105 ? -14.935 9.859 -1.639 1.00 74.94 105 PHE A CA 1
ATOM 835 C C . PHE A 1 105 ? -14.134 9.655 -0.338 1.00 74.94 105 PHE A C 1
ATOM 837 O O . PHE A 1 105 ? -14.366 10.369 0.634 1.00 74.94 105 PHE A O 1
ATOM 844 N N . GLU A 1 106 ? -13.169 8.733 -0.306 1.00 83.50 106 GLU A N 1
ATOM 845 C CA . GLU A 1 106 ? -12.316 8.497 0.866 1.00 83.50 106 GLU A CA 1
ATOM 846 C C . GLU A 1 106 ? -11.058 9.367 0.764 1.00 83.50 106 GLU A C 1
ATOM 848 O O . GLU A 1 106 ? -10.059 8.994 0.139 1.00 83.50 106 GLU A O 1
ATOM 853 N N . LYS A 1 107 ? -11.096 10.556 1.374 1.00 87.25 107 LYS A N 1
ATOM 854 C CA . LYS A 1 107 ? -9.993 11.534 1.317 1.00 87.25 107 LYS A CA 1
ATOM 855 C C . LYS A 1 107 ? -8.661 10.948 1.784 1.00 87.25 107 LYS A C 1
ATOM 857 O O . LYS A 1 107 ? -7.611 11.294 1.245 1.00 87.25 107 LYS A O 1
ATOM 862 N N . GLU A 1 108 ? -8.689 10.047 2.761 1.00 89.56 108 GLU A N 1
ATOM 863 C CA . GLU A 1 108 ? -7.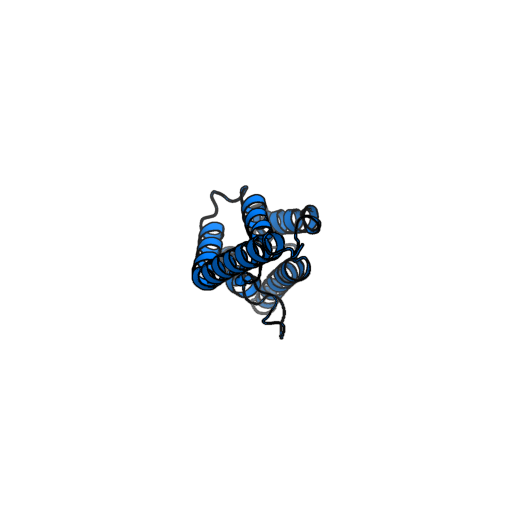501 9.397 3.304 1.00 89.56 108 GLU A CA 1
ATOM 864 C C . GLU A 1 108 ? -6.792 8.535 2.264 1.00 89.56 108 GLU A C 1
ATOM 866 O O . GLU A 1 108 ? -5.566 8.520 2.245 1.00 89.56 108 GLU A O 1
ATOM 871 N N . VAL A 1 109 ? -7.524 7.881 1.355 1.00 87.75 109 VAL A N 1
ATOM 872 C CA . VAL A 1 109 ? -6.919 7.084 0.276 1.00 87.75 109 VAL A CA 1
ATOM 873 C C . VAL A 1 109 ? -6.055 7.969 -0.611 1.00 87.75 109 VAL A C 1
ATOM 875 O O . VAL A 1 109 ? -4.873 7.693 -0.811 1.00 87.75 109 VAL A O 1
ATOM 878 N N . TRP A 1 110 ? -6.625 9.072 -1.090 1.00 87.25 110 TRP A N 1
ATOM 879 C CA . TRP A 1 110 ? -5.934 9.984 -2.000 1.00 87.25 110 TRP A CA 1
ATOM 880 C C . TRP A 1 110 ? -4.840 10.786 -1.308 1.00 87.25 110 TRP A C 1
ATOM 882 O O . TRP A 1 110 ? -3.799 11.031 -1.907 1.00 87.25 110 TRP A O 1
ATOM 892 N N . SER A 1 111 ? -5.023 11.131 -0.032 1.00 90.81 111 SER A N 1
ATOM 893 C CA . SER A 1 111 ? -3.982 11.769 0.775 1.00 90.81 111 SER A CA 1
ATOM 894 C C . SER A 1 111 ? -2.762 10.858 0.945 1.00 90.81 111 SER A C 1
ATOM 896 O O . SER A 1 111 ? -1.633 11.298 0.723 1.00 90.81 111 SER A O 1
ATOM 898 N N . GLN A 1 112 ? -2.972 9.578 1.273 1.00 91.25 112 GLN A N 1
ATOM 899 C CA . GLN A 1 112 ? -1.880 8.607 1.382 1.00 91.25 112 GLN A CA 1
ATOM 900 C C . GLN A 1 112 ? -1.210 8.385 0.022 1.00 91.25 112 GLN A C 1
ATOM 902 O O . GLN A 1 112 ? 0.017 8.388 -0.056 1.00 91.25 112 GLN A O 1
ATOM 907 N N . PHE A 1 113 ? -1.994 8.258 -1.052 1.00 90.69 113 PHE A N 1
ATOM 908 C CA . PHE A 1 113 ? -1.463 8.080 -2.403 1.00 90.69 113 PHE A CA 1
ATOM 909 C C . PHE A 1 113 ? -0.616 9.273 -2.858 1.00 90.69 113 PHE A C 1
ATOM 911 O O . PHE A 1 113 ? 0.538 9.096 -3.242 1.00 90.69 113 PHE A O 1
ATOM 918 N N . ALA A 1 114 ? -1.129 10.496 -2.708 1.00 91.50 114 ALA A N 1
ATOM 919 C CA . ALA A 1 114 ? -0.392 11.717 -3.022 1.00 91.50 114 ALA A CA 1
ATOM 920 C C . ALA A 1 114 ? 0.888 11.851 -2.185 1.00 91.50 114 ALA A C 1
ATOM 922 O O . ALA A 1 114 ? 1.924 12.255 -2.711 1.00 91.50 114 ALA A O 1
ATOM 923 N N . LYS A 1 115 ? 0.849 11.472 -0.900 1.00 94.69 115 LYS A N 1
ATOM 924 C CA . LYS A 1 115 ? 2.034 11.465 -0.035 1.00 94.69 115 LYS A CA 1
ATOM 925 C C . LYS A 1 115 ? 3.119 10.523 -0.565 1.00 94.69 115 LYS A C 1
ATOM 927 O O . LYS A 1 115 ? 4.278 10.918 -0.597 1.00 94.69 115 LYS A O 1
ATOM 932 N N . MET A 1 116 ? 2.755 9.314 -0.995 1.00 94.38 116 MET A N 1
ATOM 933 C CA . MET A 1 116 ? 3.707 8.354 -1.571 1.00 94.38 116 MET A CA 1
ATOM 934 C C . MET A 1 116 ? 4.291 8.853 -2.894 1.00 94.38 116 MET A C 1
ATOM 936 O O . MET A 1 116 ? 5.503 8.831 -3.069 1.00 94.38 116 MET A O 1
ATOM 940 N N . ILE A 1 117 ? 3.452 9.377 -3.793 1.00 93.25 117 ILE A N 1
ATOM 941 C CA . ILE A 1 117 ? 3.917 9.958 -5.061 1.00 93.25 117 ILE A CA 1
ATOM 942 C C . ILE A 1 117 ? 4.878 11.123 -4.806 1.00 93.25 117 ILE A C 1
ATOM 944 O O . ILE A 1 117 ? 5.928 11.194 -5.437 1.00 93.25 117 ILE A O 1
ATOM 948 N N . LYS A 1 118 ? 4.558 12.012 -3.858 1.00 95.00 118 LYS A N 1
ATOM 949 C CA . LYS A 1 118 ? 5.423 13.141 -3.491 1.00 95.00 118 LYS A CA 1
ATOM 950 C C . LYS A 1 118 ? 6.773 12.676 -2.942 1.00 95.00 118 LYS A C 1
ATOM 952 O O . LYS A 1 118 ? 7.791 13.229 -3.339 1.00 95.00 118 LYS A O 1
ATOM 957 N N . GLU A 1 119 ? 6.777 11.674 -2.065 1.00 95.19 119 GLU A N 1
ATOM 958 C CA . GLU A 1 119 ? 8.004 11.081 -1.514 1.00 95.19 119 GLU A CA 1
ATOM 959 C C . GLU A 1 119 ? 8.896 10.494 -2.622 1.00 95.19 119 GLU A C 1
ATOM 961 O O . GLU A 1 119 ? 10.114 10.643 -2.590 1.00 95.19 119 GLU A O 1
ATOM 966 N N . CYS A 1 120 ? 8.288 9.874 -3.636 1.00 95.81 120 CYS A N 1
ATOM 967 C CA . CYS A 1 120 ? 8.997 9.182 -4.712 1.00 95.81 120 CYS A CA 1
ATOM 968 C C . CYS A 1 120 ? 9.265 10.037 -5.962 1.00 95.81 120 CYS A C 1
ATOM 970 O O . CYS A 1 120 ? 9.931 9.565 -6.883 1.00 95.81 120 CYS A O 1
ATOM 972 N N . ALA A 1 121 ? 8.777 11.281 -6.020 1.00 92.81 121 ALA A N 1
ATOM 973 C CA . ALA A 1 121 ? 8.800 12.106 -7.231 1.00 92.81 121 ALA A CA 1
ATOM 974 C C . ALA A 1 121 ? 10.210 12.273 -7.819 1.00 92.81 121 ALA A C 1
ATOM 976 O O . ALA A 1 121 ? 10.391 12.162 -9.029 1.00 92.81 121 ALA A O 1
ATOM 977 N N . GLY A 1 122 ? 11.219 12.480 -6.965 1.00 91.00 122 GLY A N 1
ATOM 978 C CA . GLY A 1 122 ? 12.612 12.589 -7.402 1.00 91.00 122 GLY A CA 1
ATOM 979 C C . GLY A 1 122 ? 13.126 11.314 -8.074 1.00 91.00 122 GLY A C 1
ATOM 980 O O . GLY A 1 122 ? 13.787 11.394 -9.105 1.00 91.00 122 GLY A O 1
ATOM 981 N N . GLN A 1 123 ? 12.775 10.143 -7.536 1.00 90.00 123 GLN A N 1
ATOM 982 C CA . GLN A 1 123 ? 13.182 8.862 -8.110 1.00 90.00 123 GLN A CA 1
ATOM 983 C C . GLN A 1 123 ? 12.473 8.595 -9.442 1.00 90.00 123 GLN A C 1
ATOM 985 O O . GLN A 1 123 ? 13.124 8.207 -10.402 1.00 90.00 123 GLN A O 1
ATOM 990 N N . TYR A 1 124 ? 11.175 8.891 -9.547 1.00 89.12 124 TYR A N 1
ATOM 991 C CA . TYR A 1 124 ? 10.455 8.731 -10.813 1.00 89.12 124 TYR A CA 1
ATOM 992 C C . TYR A 1 124 ? 11.000 9.635 -11.921 1.00 89.12 124 TYR A C 1
ATOM 994 O O . TYR A 1 124 ? 11.119 9.199 -13.063 1.00 89.12 124 TYR A O 1
ATOM 1002 N N . LEU A 1 125 ? 11.371 10.879 -11.598 1.00 87.44 125 LEU A N 1
ATOM 1003 C CA . LEU A 1 125 ? 1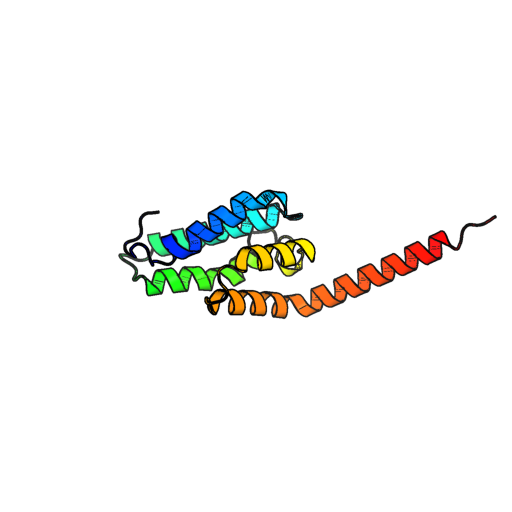2.018 11.771 -12.564 1.00 87.44 125 LEU A CA 1
ATOM 1004 C C . LEU A 1 125 ? 13.365 11.208 -13.036 1.00 87.44 125 LEU A C 1
ATOM 1006 O O . LEU A 1 125 ? 13.659 11.260 -14.229 1.00 87.44 125 LEU A O 1
ATOM 1010 N N . GLN A 1 126 ? 14.159 10.646 -12.121 1.00 86.56 126 GLN A N 1
ATOM 1011 C CA . GLN A 1 126 ? 15.428 9.999 -12.459 1.00 86.56 126 GLN A CA 1
ATOM 1012 C C . GLN A 1 126 ? 15.222 8.761 -13.335 1.00 86.56 126 GLN A C 1
ATOM 1014 O O . GLN A 1 126 ? 15.917 8.620 -14.337 1.00 86.56 126 GLN A O 1
ATOM 1019 N N . ASP A 1 127 ? 14.257 7.902 -13.008 1.00 84.31 127 ASP A N 1
ATOM 1020 C CA . ASP A 1 127 ? 13.971 6.684 -13.771 1.00 84.31 127 ASP A CA 1
ATOM 1021 C C . ASP A 1 127 ? 13.549 7.030 -15.213 1.00 84.31 127 ASP A C 1
ATOM 1023 O O . ASP A 1 127 ? 14.100 6.481 -16.166 1.00 84.31 127 ASP A O 1
ATOM 1027 N N . VAL A 1 128 ? 12.684 8.037 -15.398 1.00 83.69 128 VAL A N 1
ATOM 1028 C CA . VAL A 1 128 ? 12.291 8.530 -16.734 1.00 83.69 128 VAL A CA 1
ATOM 1029 C C . VAL A 1 128 ? 13.486 9.091 -17.512 1.00 83.69 128 VAL A C 1
ATOM 1031 O O . VAL A 1 128 ? 13.630 8.823 -18.707 1.00 83.69 128 VAL A O 1
ATOM 1034 N N . GLN A 1 129 ? 14.361 9.859 -16.855 1.00 87.19 129 GLN A N 1
ATOM 1035 C CA . GLN A 1 129 ? 15.580 10.371 -17.487 1.00 87.19 129 GLN A CA 1
ATOM 1036 C C . GLN A 1 129 ? 16.505 9.233 -17.934 1.00 87.19 129 GLN A C 1
ATOM 1038 O O . GLN A 1 129 ? 17.028 9.274 -19.049 1.00 87.19 129 GLN A O 1
ATOM 1043 N N . GLN A 1 130 ? 16.699 8.213 -17.094 1.00 86.56 130 GLN A N 1
ATOM 1044 C CA . GLN A 1 130 ? 17.544 7.064 -17.420 1.00 86.56 130 GLN A CA 1
ATOM 1045 C C . GLN A 1 130 ? 16.963 6.243 -18.572 1.00 86.56 130 GLN A C 1
ATOM 1047 O O . GLN A 1 130 ? 17.695 5.932 -19.512 1.00 86.56 130 GLN A O 1
ATOM 1052 N N . ASP A 1 131 ? 15.661 5.959 -18.555 1.00 86.62 131 ASP A N 1
ATOM 1053 C CA . ASP A 1 131 ? 14.982 5.230 -19.631 1.00 86.62 131 ASP A CA 1
ATOM 1054 C C . ASP A 1 131 ? 15.119 5.955 -20.975 1.00 86.62 131 ASP A C 1
ATOM 1056 O O . ASP A 1 131 ? 15.433 5.333 -21.995 1.00 86.62 131 ASP A O 1
ATOM 1060 N N . PHE A 1 132 ? 14.976 7.284 -20.979 1.00 88.88 132 PHE A N 1
ATOM 1061 C CA . PHE A 1 132 ? 15.179 8.095 -22.177 1.00 88.88 132 PHE A CA 1
ATOM 1062 C C . PHE A 1 132 ? 16.626 8.033 -22.685 1.00 88.88 132 PHE A C 1
ATOM 1064 O O . PHE A 1 132 ? 16.858 7.814 -23.875 1.00 88.88 132 PHE A O 1
ATOM 1071 N N . VAL A 1 133 ? 17.618 8.155 -21.795 1.00 89.75 133 VAL A N 1
ATOM 1072 C CA . VA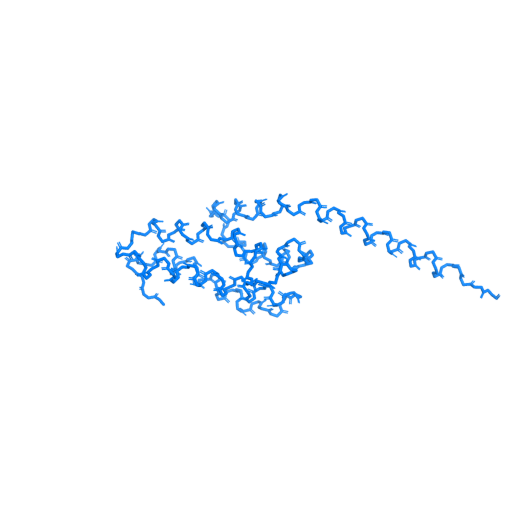L A 1 133 ? 19.039 8.030 -22.164 1.00 89.75 133 VAL A CA 1
ATOM 1073 C C . VAL A 1 133 ? 19.343 6.645 -22.740 1.00 89.75 133 VAL A C 1
ATOM 1075 O O . VAL A 1 133 ? 20.058 6.541 -23.739 1.00 89.75 133 VAL A O 1
ATOM 1078 N N . GLN A 1 134 ? 18.804 5.576 -22.151 1.00 89.62 134 GLN A N 1
ATOM 1079 C CA . GLN A 1 134 ? 18.992 4.214 -22.658 1.00 89.62 134 GLN A CA 1
ATOM 1080 C C . GLN A 1 134 ? 18.322 4.011 -24.019 1.00 89.62 134 GLN A C 1
ATOM 1082 O O . GLN A 1 134 ? 18.916 3.399 -24.909 1.00 89.62 134 GLN A O 1
ATOM 1087 N N . PHE A 1 135 ? 17.127 4.569 -24.216 1.00 90.75 135 PHE A N 1
ATOM 1088 C CA . PHE A 1 135 ? 16.453 4.570 -25.510 1.00 90.75 135 PHE A CA 1
ATOM 1089 C C . PHE A 1 135 ? 17.289 5.273 -26.589 1.00 90.75 135 PHE A C 1
ATOM 1091 O O . PHE A 1 135 ? 17.495 4.710 -27.669 1.00 90.75 135 PHE A O 1
ATOM 1098 N N . LEU A 1 136 ? 17.834 6.459 -26.290 1.00 91.50 136 LEU A N 1
ATOM 1099 C CA . LEU A 1 136 ? 18.714 7.183 -27.211 1.00 91.50 136 LEU A CA 1
ATOM 1100 C C . LEU A 1 136 ? 19.970 6.374 -27.544 1.00 91.50 136 LEU A C 1
ATOM 1102 O O . LEU A 1 136 ? 20.279 6.198 -28.720 1.00 91.50 136 LEU A O 1
ATOM 1106 N N . LYS A 1 137 ? 20.650 5.808 -26.538 1.00 89.94 137 LYS A N 1
ATOM 1107 C CA . LYS A 1 137 ? 21.827 4.946 -26.747 1.00 89.94 137 LYS A CA 1
ATOM 1108 C C . LYS A 1 137 ? 21.513 3.757 -27.648 1.00 89.94 137 LYS A C 1
ATOM 1110 O O . LYS A 1 137 ? 22.270 3.476 -28.571 1.00 89.94 137 LYS A O 1
ATOM 1115 N N . LYS A 1 138 ? 20.392 3.071 -27.407 1.00 90.44 138 LYS A N 1
ATOM 1116 C CA . LYS A 1 138 ? 19.964 1.932 -28.228 1.00 90.44 138 LYS A CA 1
ATOM 1117 C C . LYS A 1 138 ? 19.710 2.354 -29.673 1.00 90.44 138 LYS A C 1
ATOM 1119 O O . LYS A 1 138 ? 20.158 1.663 -30.581 1.00 90.44 138 LYS A O 1
ATOM 1124 N N . THR A 1 139 ? 19.047 3.492 -29.866 1.00 89.81 139 THR A N 1
ATOM 1125 C CA . THR A 1 139 ? 18.739 4.041 -31.193 1.00 89.81 139 THR A CA 1
ATOM 1126 C C . THR A 1 139 ? 20.015 4.437 -31.937 1.00 89.81 139 THR A C 1
ATOM 1128 O O . THR A 1 139 ? 20.201 4.061 -33.090 1.00 89.81 139 THR A O 1
ATOM 1131 N N . MET A 1 140 ? 20.948 5.118 -31.267 1.00 85.94 140 MET A N 1
ATOM 1132 C CA . MET A 1 140 ? 22.251 5.475 -31.836 1.00 85.94 140 MET A CA 1
ATOM 1133 C C . MET A 1 140 ? 23.077 4.235 -32.197 1.00 85.94 140 MET A C 1
ATOM 1135 O O . MET A 1 140 ? 23.624 4.163 -33.292 1.00 85.94 140 MET A O 1
ATOM 1139 N N . ASN A 1 141 ? 23.118 3.226 -31.324 1.00 86.19 141 ASN A N 1
ATOM 1140 C CA . ASN A 1 141 ? 23.827 1.973 -31.593 1.00 86.19 141 ASN A CA 1
ATOM 1141 C C . ASN A 1 141 ? 23.193 1.175 -32.742 1.00 86.19 141 ASN A C 1
ATOM 1143 O O . ASN A 1 141 ? 23.918 0.538 -33.497 1.00 86.19 141 ASN A O 1
ATOM 1147 N N . SER A 1 142 ? 21.865 1.220 -32.909 1.00 80.12 142 SER A N 1
ATOM 1148 C CA . SER A 1 142 ? 21.201 0.592 -34.060 1.00 80.12 142 SER A CA 1
ATOM 1149 C C . SER A 1 142 ? 21.419 1.343 -35.375 1.00 80.12 142 SER A C 1
ATOM 1151 O O . SER A 1 142 ? 21.315 0.736 -36.434 1.00 80.12 142 SER A O 1
ATOM 1153 N N . LEU A 1 143 ? 21.718 2.644 -35.315 1.00 75.19 143 LEU A N 1
ATOM 1154 C CA . LEU A 1 143 ? 22.039 3.469 -36.486 1.00 75.19 143 LEU A CA 1
ATOM 1155 C C . LEU A 1 143 ? 23.525 3.383 -36.881 1.00 75.19 143 LEU A C 1
ATOM 1157 O O . LEU A 1 143 ? 23.853 3.615 -38.038 1.00 75.19 143 LEU A O 1
ATOM 1161 N N . ASN A 1 144 ? 24.409 3.010 -35.950 1.00 64.69 144 ASN A N 1
ATOM 1162 C CA . ASN A 1 144 ? 25.856 2.869 -36.158 1.00 64.69 144 ASN A CA 1
ATOM 1163 C C . ASN A 1 144 ? 26.284 1.470 -36.652 1.00 64.69 144 ASN A C 1
ATOM 1165 O O . ASN A 1 144 ? 27.388 1.023 -36.337 1.00 64.69 144 ASN A O 1
ATOM 1169 N N . TRP A 1 145 ? 25.444 0.754 -37.408 1.00 47.03 145 TRP A N 1
ATOM 1170 C CA . TRP A 1 145 ? 25.868 -0.521 -37.995 1.00 47.03 145 TRP A CA 1
ATOM 1171 C C . TRP A 1 145 ? 26.999 -0.273 -39.011 1.00 47.03 145 TRP A C 1
ATOM 1173 O O . TRP A 1 145 ? 26.790 0.497 -39.952 1.00 47.03 145 TRP A O 1
ATOM 1183 N N . PRO A 1 146 ? 28.191 -0.873 -38.844 1.00 55.53 146 PRO A N 1
ATOM 1184 C CA . PRO A 1 146 ? 29.239 -0.771 -39.843 1.00 55.53 146 PRO A CA 1
ATOM 1185 C C . PRO A 1 146 ? 28.842 -1.650 -41.036 1.00 55.53 146 PRO A C 1
ATOM 1187 O O . PRO A 1 146 ? 28.469 -2.811 -40.850 1.00 55.53 146 PRO A O 1
ATOM 1190 N N . TRP A 1 147 ? 28.871 -1.077 -42.239 1.00 54.50 147 TRP A N 1
ATOM 1191 C CA . TRP A 1 147 ? 28.977 -1.861 -43.471 1.00 54.50 147 TRP A CA 1
ATOM 1192 C C . TRP A 1 147 ? 30.324 -2.582 -43.498 1.00 54.50 147 TRP A C 1
ATOM 1194 O O . TRP A 1 147 ? 31.330 -1.935 -43.121 1.00 54.50 147 TRP A O 1
#

Radius of gyration: 19.22 Å; chains: 1; bounding box: 50×24×68 Å